Protein AF-A0A9D8FWL9-F1 (afdb_monomer)

Radius of gyration: 18.3 Å; Cα contacts (8 Å, |Δi|>4): 64; chains: 1; bounding box: 38×28×43 Å

Structure (mmCIF, N/CA/C/O backbone):
data_AF-A0A9D8FWL9-F1
#
_entry.id   AF-A0A9D8FWL9-F1
#
loop_
_atom_site.group_PDB
_atom_site.id
_atom_site.type_symbol
_atom_site.label_atom_id
_atom_site.label_alt_id
_atom_site.label_comp_id
_atom_site.label_asym_id
_atom_site.label_entity_id
_atom_site.label_seq_id
_atom_site.pdbx_PDB_ins_code
_atom_site.Cartn_x
_atom_site.Cartn_y
_atom_site.Cartn_z
_atom_site.occupancy
_atom_site.B_iso_or_equiv
_atom_site.auth_seq_id
_atom_site.auth_comp_id
_atom_site.auth_asym_id
_atom_site.auth_atom_id
_atom_site.pdbx_PDB_model_num
ATOM 1 N N . ASN A 1 1 ? -5.301 -4.221 -11.199 1.00 81.88 1 ASN A N 1
ATOM 2 C CA . ASN A 1 1 ? -4.104 -3.537 -11.727 1.00 81.88 1 ASN A CA 1
ATOM 3 C C . ASN A 1 1 ? -2.874 -4.369 -11.378 1.00 81.88 1 ASN A C 1
ATOM 5 O O . ASN A 1 1 ? -2.059 -3.956 -10.570 1.00 81.88 1 ASN A O 1
ATOM 9 N N . GLU A 1 2 ? -2.802 -5.591 -11.905 1.00 90.38 2 GLU A N 1
ATOM 10 C CA . GLU A 1 2 ? -1.798 -6.569 -11.455 1.00 90.38 2 GLU A CA 1
ATOM 11 C C . GLU A 1 2 ? -0.410 -6.233 -11.996 1.00 90.38 2 GLU A C 1
ATOM 13 O O . GLU A 1 2 ? 0.547 -6.181 -11.233 1.00 90.38 2 GLU A O 1
ATOM 18 N N . LEU A 1 3 ? -0.330 -5.903 -13.290 1.00 92.44 3 LEU A N 1
ATOM 19 C CA . LEU A 1 3 ? 0.927 -5.570 -13.956 1.00 92.44 3 LEU A CA 1
ATOM 20 C C . LEU A 1 3 ? 1.627 -4.364 -13.320 1.00 92.44 3 LEU A C 1
ATOM 22 O O . LEU A 1 3 ? 2.825 -4.426 -13.083 1.00 92.44 3 LEU A O 1
ATOM 26 N N . LEU A 1 4 ? 0.900 -3.283 -13.003 1.00 93.25 4 LEU A N 1
ATOM 27 C CA . LEU A 1 4 ? 1.517 -2.113 -12.369 1.00 93.25 4 LEU A CA 1
ATOM 28 C C . LEU A 1 4 ? 1.999 -2.425 -10.950 1.00 93.25 4 LEU A C 1
ATOM 30 O O . LEU A 1 4 ? 3.036 -1.916 -10.543 1.00 93.25 4 LEU A O 1
ATOM 34 N N . CYS A 1 5 ? 1.259 -3.242 -10.193 1.00 94.69 5 CYS A N 1
ATOM 35 C CA . CYS A 1 5 ? 1.688 -3.666 -8.862 1.00 94.69 5 CYS A CA 1
ATOM 36 C C . CYS A 1 5 ? 2.954 -4.527 -8.929 1.00 94.69 5 CYS A C 1
ATOM 38 O O . CYS A 1 5 ? 3.855 -4.304 -8.125 1.00 94.69 5 CYS A O 1
ATOM 40 N N . GLN A 1 6 ? 3.048 -5.439 -9.902 1.00 94.81 6 GLN A N 1
ATOM 41 C CA . GLN A 1 6 ? 4.257 -6.228 -10.135 1.00 94.81 6 GLN A CA 1
ATOM 42 C C . GLN A 1 6 ? 5.429 -5.332 -10.545 1.00 94.81 6 GLN A C 1
ATOM 44 O O . GLN A 1 6 ? 6.468 -5.350 -9.905 1.00 94.81 6 GLN A O 1
ATOM 49 N N . PHE A 1 7 ? 5.224 -4.442 -11.518 1.00 94.12 7 PHE A N 1
ATOM 50 C CA . PHE A 1 7 ? 6.236 -3.474 -11.943 1.00 94.12 7 PHE A CA 1
ATOM 51 C C . PHE A 1 7 ? 6.723 -2.581 -10.803 1.00 94.12 7 PHE A C 1
ATOM 53 O O . PHE A 1 7 ? 7.912 -2.306 -10.709 1.00 94.12 7 PHE A O 1
ATOM 60 N N . ALA A 1 8 ? 5.827 -2.147 -9.917 1.00 93.75 8 ALA A N 1
ATOM 61 C CA . ALA A 1 8 ? 6.208 -1.396 -8.731 1.00 93.75 8 ALA A CA 1
ATOM 62 C C . ALA A 1 8 ? 7.040 -2.252 -7.759 1.00 93.75 8 ALA A C 1
ATOM 64 O O . ALA A 1 8 ? 8.030 -1.756 -7.224 1.00 93.75 8 ALA A O 1
ATOM 65 N N . ALA A 1 9 ? 6.671 -3.520 -7.545 1.00 95.00 9 ALA A N 1
ATOM 66 C CA . ALA A 1 9 ? 7.434 -4.437 -6.698 1.00 95.00 9 ALA A CA 1
ATOM 67 C C . ALA A 1 9 ? 8.845 -4.684 -7.252 1.00 95.00 9 ALA A C 1
ATOM 69 O O . ALA A 1 9 ? 9.828 -4.571 -6.516 1.00 95.00 9 ALA A O 1
ATOM 70 N N . ASP A 1 10 ? 8.943 -4.920 -8.559 1.00 93.56 10 ASP A N 1
ATOM 71 C CA . ASP A 1 10 ? 10.195 -5.159 -9.273 1.00 93.56 10 ASP A CA 1
ATOM 72 C C . ASP A 1 10 ? 11.072 -3.901 -9.295 1.00 93.56 10 ASP A C 1
ATOM 74 O O . ASP A 1 10 ? 12.246 -3.956 -8.944 1.00 93.56 10 ASP A O 1
ATOM 78 N N . ALA A 1 11 ? 10.515 -2.738 -9.644 1.00 92.12 11 ALA A N 1
ATOM 79 C CA . ALA A 1 11 ? 11.276 -1.491 -9.719 1.00 92.12 11 ALA A CA 1
ATOM 80 C C . ALA A 1 11 ? 11.810 -1.050 -8.349 1.00 92.12 11 ALA A C 1
ATOM 82 O O . ALA A 1 11 ? 12.919 -0.532 -8.250 1.00 92.12 11 ALA A O 1
ATOM 83 N N . MET A 1 12 ? 11.025 -1.248 -7.284 1.00 91.81 12 MET A N 1
ATOM 84 C CA . MET A 1 12 ? 11.419 -0.872 -5.923 1.00 91.81 12 MET A CA 1
ATOM 85 C C . MET A 1 12 ? 12.215 -1.959 -5.196 1.00 91.81 12 MET A C 1
ATOM 87 O O . MET A 1 12 ? 12.695 -1.691 -4.095 1.00 91.81 12 MET A O 1
ATOM 91 N N . GLN A 1 13 ? 12.307 -3.171 -5.757 1.00 92.31 13 GLN A N 1
ATOM 92 C CA . GLN A 1 13 ? 12.865 -4.357 -5.096 1.00 92.31 13 GLN A CA 1
ATOM 93 C C . GLN A 1 13 ? 12.249 -4.592 -3.704 1.00 92.31 13 GLN A C 1
ATOM 95 O O . GLN A 1 13 ? 12.937 -4.899 -2.727 1.00 92.31 13 GLN A O 1
ATOM 100 N N . ARG A 1 14 ? 10.929 -4.391 -3.58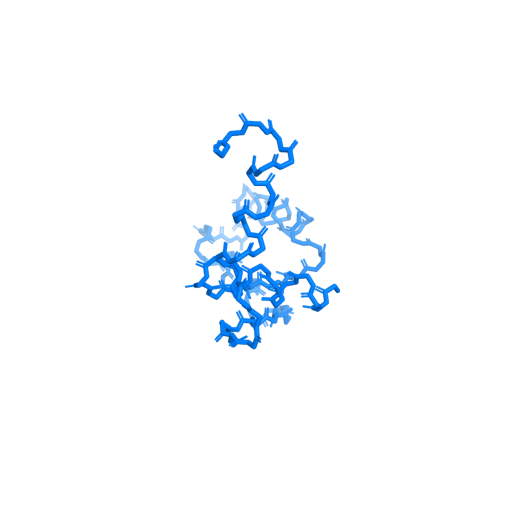6 1.00 94.62 14 ARG A N 1
ATOM 101 C CA . ARG A 1 14 ? 10.181 -4.520 -2.326 1.00 94.62 14 ARG A CA 1
ATOM 102 C C . ARG A 1 14 ? 8.804 -5.138 -2.560 1.00 94.62 14 ARG A C 1
ATOM 104 O O . ARG A 1 14 ? 8.176 -4.806 -3.561 1.00 94.62 14 ARG A O 1
ATOM 111 N N . PRO A 1 15 ? 8.280 -5.937 -1.613 1.00 95.94 15 PRO A N 1
ATOM 112 C CA . PRO A 1 15 ? 6.934 -6.478 -1.728 1.00 95.94 15 PRO A CA 1
ATOM 113 C C . PRO A 1 15 ? 5.892 -5.358 -1.809 1.00 95.94 15 PRO A C 1
ATOM 115 O O . PRO A 1 15 ? 5.898 -4.427 -0.995 1.00 95.94 15 PRO A O 1
ATOM 118 N N . VAL A 1 16 ? 4.965 -5.472 -2.757 1.00 95.94 16 VAL A N 1
ATOM 119 C CA . VAL A 1 16 ? 3.789 -4.601 -2.853 1.00 95.94 16 VAL A CA 1
ATOM 120 C C . VAL A 1 16 ? 2.576 -5.372 -2.360 1.00 95.94 16 VAL A C 1
ATOM 122 O O . VAL A 1 16 ? 2.242 -6.426 -2.888 1.00 95.94 16 VAL A O 1
ATOM 125 N N . ILE A 1 17 ? 1.884 -4.830 -1.361 1.00 94.12 17 ILE A N 1
ATOM 126 C CA . ILE A 1 17 ? 0.617 -5.380 -0.870 1.00 94.12 17 ILE A CA 1
ATOM 127 C C . ILE A 1 17 ? -0.501 -4.498 -1.417 1.00 94.12 17 ILE A C 1
ATOM 129 O O . ILE A 1 17 ? -0.600 -3.327 -1.053 1.00 94.12 17 ILE A O 1
ATOM 133 N N . ALA A 1 18 ? -1.324 -5.047 -2.307 1.00 93.19 18 ALA A N 1
ATOM 134 C CA . ALA A 1 18 ? -2.424 -4.323 -2.925 1.00 93.19 18 ALA A CA 1
ATOM 135 C C . ALA A 1 18 ? -3.779 -4.766 -2.374 1.00 93.19 18 ALA A C 1
ATOM 137 O O . ALA A 1 18 ? -4.055 -5.958 -2.200 1.00 93.19 18 ALA A O 1
ATOM 138 N N . GLY A 1 19 ? -4.649 -3.776 -2.200 1.00 88.69 19 GLY A N 1
ATOM 139 C CA . GLY A 1 19 ? -6.007 -3.948 -1.710 1.00 88.69 19 GLY A CA 1
ATOM 140 C C . GLY A 1 19 ? -6.145 -3.754 -0.193 1.00 88.69 19 GLY A C 1
ATOM 141 O O . GLY A 1 19 ? -5.157 -3.494 0.498 1.00 88.69 19 GLY A O 1
ATOM 142 N N . PRO A 1 20 ? -7.380 -3.880 0.322 1.00 89.50 20 PRO A N 1
ATOM 143 C CA . PRO A 1 20 ? -8.626 -3.988 -0.452 1.00 89.50 20 PRO A CA 1
ATOM 144 C C . PRO A 1 20 ? -8.934 -2.695 -1.226 1.00 89.50 20 PRO A C 1
ATOM 146 O O . PRO A 1 20 ? -8.393 -1.634 -0.912 1.00 89.50 20 PRO A O 1
ATOM 149 N N . ILE A 1 21 ? -9.776 -2.772 -2.261 1.00 86.50 21 ILE A N 1
ATOM 150 C CA . ILE A 1 21 ? -10.106 -1.599 -3.095 1.00 86.50 21 ILE A CA 1
ATOM 151 C C . ILE A 1 21 ? -10.798 -0.497 -2.270 1.00 86.50 21 ILE A C 1
ATOM 153 O O . ILE A 1 21 ? -10.66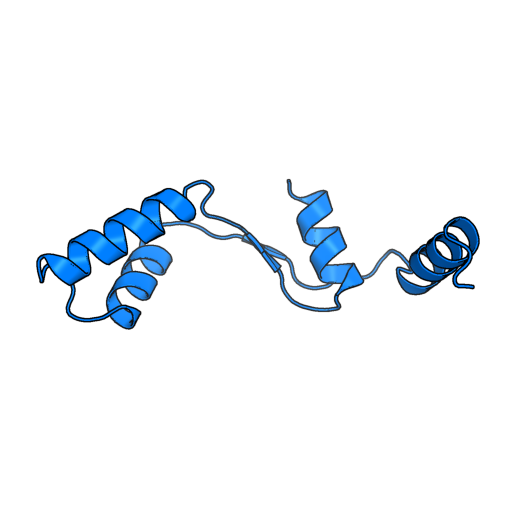9 0.687 -2.567 1.00 86.50 21 ILE A O 1
ATOM 157 N N . GLU A 1 22 ? -11.434 -0.877 -1.162 1.00 89.56 22 GLU A N 1
ATOM 158 C CA . GLU A 1 22 ? -12.106 -0.008 -0.200 1.00 89.56 22 GLU A CA 1
ATOM 159 C C . GLU A 1 22 ? -11.204 0.461 0.960 1.00 89.56 22 GLU A C 1
ATOM 161 O O . GLU A 1 22 ? -11.722 0.902 1.989 1.00 89.56 22 GLU A O 1
ATOM 166 N N . ALA A 1 23 ? -9.870 0.389 0.843 1.00 89.56 23 ALA A N 1
ATOM 167 C CA . ALA A 1 23 ? -8.935 0.721 1.931 1.00 89.56 23 ALA A CA 1
ATOM 168 C C . ALA A 1 23 ? -9.231 2.073 2.617 1.00 89.56 23 ALA A C 1
ATOM 170 O O . ALA A 1 23 ? -9.209 2.165 3.846 1.00 89.56 23 ALA A O 1
ATOM 171 N N . THR A 1 24 ? -9.584 3.107 1.846 1.00 93.19 24 THR A N 1
ATOM 172 C CA . THR A 1 24 ? -9.966 4.427 2.377 1.00 93.19 24 THR A CA 1
ATOM 173 C C . THR A 1 24 ? -11.243 4.374 3.220 1.00 93.19 24 THR A C 1
ATOM 175 O O . THR A 1 24 ? -11.290 4.936 4.314 1.00 93.19 24 THR A O 1
ATOM 178 N N . ALA A 1 25 ? -12.281 3.682 2.740 1.00 93.75 25 ALA A N 1
ATOM 179 C CA . ALA A 1 25 ? -13.543 3.550 3.466 1.00 93.75 25 ALA A CA 1
ATOM 180 C C . ALA A 1 25 ? -13.354 2.743 4.760 1.00 93.75 25 ALA A C 1
ATOM 182 O O . ALA A 1 25 ? -13.879 3.116 5.809 1.00 93.75 25 ALA A O 1
ATOM 183 N N . LEU A 1 26 ? -12.540 1.686 4.706 1.00 93.62 26 LEU A N 1
ATOM 184 C CA . LEU A 1 26 ? -12.180 0.882 5.872 1.00 93.62 26 LEU A CA 1
ATOM 185 C C . LEU A 1 26 ? -11.412 1.692 6.914 1.00 93.62 26 LEU A C 1
ATOM 187 O O . LEU A 1 26 ? -11.717 1.590 8.098 1.00 93.62 26 LEU A O 1
ATOM 191 N N . GLY A 1 27 ? -10.473 2.542 6.491 1.00 93.62 27 GLY A N 1
ATOM 192 C CA . GLY A 1 27 ? -9.774 3.460 7.390 1.00 93.62 27 GLY A CA 1
ATOM 193 C C . GLY A 1 27 ? -10.739 4.367 8.160 1.00 93.62 27 GLY A C 1
ATOM 194 O O . GLY A 1 27 ? -10.640 4.474 9.382 1.00 93.62 27 GLY A O 1
ATOM 195 N N . ASN A 1 28 ? -11.727 4.943 7.471 1.00 96.12 28 ASN A N 1
ATOM 196 C CA . ASN A 1 28 ? -12.744 5.785 8.106 1.00 96.12 28 ASN A CA 1
ATOM 197 C C . ASN A 1 28 ? -13.605 5.003 9.106 1.00 96.12 28 ASN A C 1
ATOM 199 O O . ASN A 1 28 ? -13.785 5.451 10.239 1.00 96.12 28 ASN A O 1
ATOM 203 N N . MET A 1 29 ? -14.091 3.820 8.719 1.00 94.25 29 MET A N 1
ATOM 204 C CA . MET A 1 29 ? -14.886 2.969 9.611 1.00 94.25 29 MET A CA 1
ATOM 205 C C . MET A 1 29 ? -14.089 2.529 10.843 1.00 94.25 29 MET A C 1
ATOM 207 O O . MET A 1 29 ? -14.621 2.547 11.949 1.00 94.25 29 MET A O 1
ATOM 211 N N . LEU A 1 30 ? -12.805 2.187 10.686 1.00 95.81 30 LEU A N 1
ATOM 212 C CA . LEU A 1 30 ? -11.934 1.824 11.806 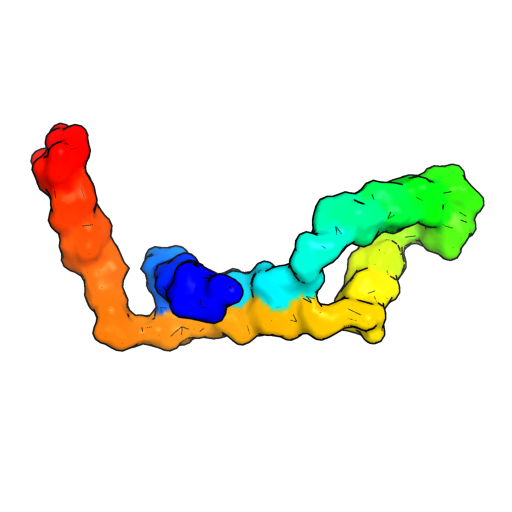1.00 95.81 30 LEU A CA 1
ATOM 213 C C . LEU A 1 30 ? -11.751 2.979 12.793 1.00 95.81 30 LEU A C 1
ATOM 215 O O . LEU A 1 30 ? -11.819 2.765 14.002 1.00 95.81 30 LEU A O 1
ATOM 219 N N . MET A 1 31 ? -11.545 4.200 12.295 1.00 96.69 31 MET A N 1
ATOM 220 C CA . MET A 1 31 ? -11.418 5.374 13.160 1.00 96.69 31 MET A CA 1
ATOM 221 C C . MET A 1 31 ? -12.717 5.669 13.916 1.00 96.69 31 MET A C 1
ATOM 223 O O . MET A 1 31 ? -12.671 5.981 15.105 1.00 96.69 31 MET A O 1
ATOM 227 N N . GLN A 1 32 ? -13.872 5.515 13.263 1.00 97.06 32 GLN A N 1
ATOM 228 C CA . GLN A 1 32 ? -15.180 5.654 13.910 1.00 97.06 32 GLN A CA 1
ATOM 229 C C . GLN A 1 32 ? -15.410 4.561 14.962 1.00 97.06 32 GLN A C 1
ATOM 231 O O . GLN A 1 32 ? -15.819 4.864 16.080 1.00 97.06 32 GLN A O 1
ATOM 236 N N . ALA A 1 33 ? -15.085 3.306 14.648 1.00 96.56 33 ALA A N 1
ATOM 237 C CA . ALA A 1 33 ? -15.192 2.190 15.583 1.00 96.56 33 ALA A CA 1
ATOM 238 C C . ALA A 1 33 ? -14.2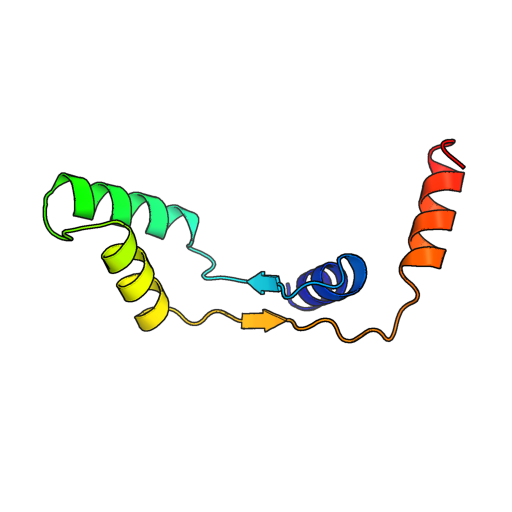97 2.383 16.817 1.00 96.56 33 ALA A C 1
ATOM 240 O O . ALA A 1 33 ? -14.714 2.066 17.929 1.00 96.56 33 ALA A O 1
ATOM 241 N N . LEU A 1 34 ? -13.092 2.935 16.637 1.00 96.94 34 LEU A N 1
ATOM 242 C CA . LEU A 1 34 ? -12.200 3.285 17.741 1.00 96.94 34 LEU A CA 1
ATOM 243 C C . LEU A 1 34 ? -12.793 4.405 18.606 1.00 96.94 34 LEU A C 1
ATOM 245 O O . LEU A 1 34 ? -12.822 4.282 19.826 1.00 96.94 34 LEU A O 1
ATOM 249 N N . ALA A 1 35 ? -13.301 5.475 17.987 1.00 97.44 35 ALA A N 1
ATOM 250 C CA . ALA A 1 35 ? -13.895 6.607 18.701 1.00 97.44 35 ALA A CA 1
ATOM 251 C C . ALA A 1 35 ? -15.152 6.218 19.501 1.00 97.44 35 ALA A C 1
ATOM 253 O O . ALA A 1 35 ? -15.398 6.766 20.572 1.00 97.44 35 ALA A O 1
ATOM 254 N N . LEU A 1 36 ? -15.925 5.254 18.996 1.00 97.88 36 LEU A N 1
ATOM 255 C CA . LEU A 1 36 ? -17.118 4.710 19.653 1.00 97.88 36 LEU A CA 1
ATOM 256 C C . LEU A 1 36 ? -16.804 3.590 20.662 1.00 97.88 36 LEU A C 1
ATOM 258 O O . LEU A 1 36 ? -17.717 3.065 21.295 1.00 97.88 36 LEU A O 1
ATOM 262 N N . GLY A 1 37 ? -15.533 3.203 20.817 1.00 96.38 37 GLY A N 1
ATOM 263 C CA . GLY A 1 37 ? -15.112 2.145 21.740 1.00 96.38 37 GLY A CA 1
ATOM 264 C C . GLY A 1 37 ? -15.466 0.722 21.291 1.00 96.38 37 GLY A C 1
ATOM 265 O O . GLY A 1 37 ? -15.382 -0.207 22.090 1.00 96.38 37 GLY A O 1
ATOM 266 N N . HIS A 1 38 ? -15.846 0.521 20.025 1.00 96.38 38 HIS A N 1
ATOM 267 C CA . HIS A 1 38 ? -16.121 -0.806 19.458 1.00 96.38 38 HIS A CA 1
ATOM 268 C C . HIS A 1 38 ? -14.847 -1.636 19.236 1.00 96.38 38 HIS A C 1
ATOM 270 O O . HIS A 1 38 ? -14.904 -2.864 19.230 1.00 96.38 38 HIS A O 1
ATOM 276 N N . ILE A 1 39 ? -13.700 -0.974 19.069 1.00 96.38 39 ILE A N 1
ATOM 277 C CA . ILE A 1 39 ? -12.371 -1.595 19.077 1.00 96.38 39 ILE A CA 1
ATOM 278 C C . ILE A 1 39 ? -11.473 -0.854 20.068 1.00 96.38 39 ILE A C 1
ATOM 280 O O . ILE A 1 39 ? -11.543 0.364 20.193 1.00 96.38 39 ILE A O 1
ATOM 284 N N . GLY A 1 40 ? -10.612 -1.588 20.767 1.00 96.12 40 GLY A N 1
ATOM 285 C CA . GLY A 1 40 ? -9.732 -1.057 21.807 1.00 96.12 40 GLY A CA 1
ATOM 286 C C . GLY A 1 40 ? -8.417 -0.474 21.289 1.00 96.12 40 GLY A C 1
ATOM 287 O O . GLY A 1 40 ? -7.700 0.174 22.046 1.00 96.12 40 GLY A O 1
ATOM 288 N N . SER A 1 41 ? -8.053 -0.706 20.022 1.00 97.00 41 SER A N 1
ATOM 289 C CA . SER A 1 41 ? -6.845 -0.119 19.428 1.00 97.00 41 SER A CA 1
ATOM 290 C C . SER A 1 41 ? -6.830 -0.165 17.899 1.00 97.00 41 SER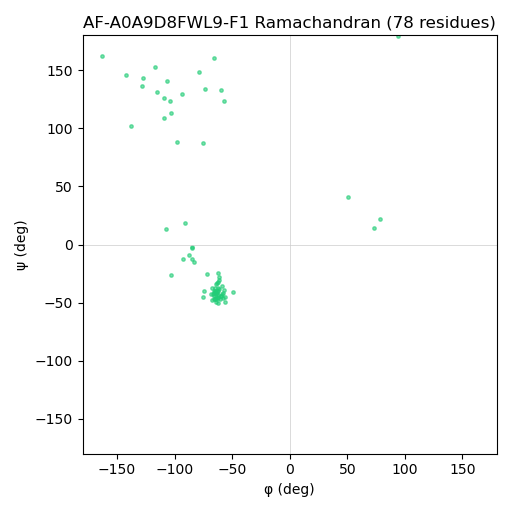 A C 1
ATOM 292 O O . SER A 1 41 ? -7.489 -0.994 17.269 1.00 97.00 41 SER A O 1
ATOM 294 N N . LEU A 1 42 ? -5.968 0.658 17.290 1.00 94.88 42 LEU A N 1
ATOM 295 C CA . LEU A 1 42 ? -5.655 0.565 15.857 1.00 94.88 42 LEU A CA 1
ATOM 296 C C . LEU A 1 42 ? -5.027 -0.780 15.473 1.00 94.88 42 LEU A C 1
ATOM 298 O O . LEU A 1 42 ? -5.201 -1.234 14.345 1.00 94.88 42 LEU A O 1
ATOM 302 N N . SER A 1 43 ? -4.288 -1.417 16.389 1.00 96.12 43 SER A N 1
ATOM 303 C CA . SER A 1 43 ? -3.709 -2.743 16.151 1.00 96.12 43 SER A CA 1
ATOM 304 C C . SER A 1 43 ? -4.808 -3.778 15.924 1.00 96.12 43 SER A C 1
ATOM 306 O O . SER A 1 43 ? -4.808 -4.456 14.897 1.00 96.12 43 SER A O 1
ATOM 308 N N . GLN A 1 44 ? -5.786 -3.806 16.834 1.00 95.62 44 GLN A N 1
ATOM 309 C CA . GLN A 1 44 ? -6.965 -4.661 16.733 1.00 95.62 44 GLN A CA 1
ATOM 310 C C . GLN A 1 44 ? -7.761 -4.356 15.458 1.00 95.62 44 GLN A C 1
ATOM 312 O O . GLN A 1 44 ? -8.130 -5.271 14.732 1.00 95.62 44 GLN A O 1
ATOM 317 N N . GLY A 1 45 ? -7.962 -3.074 15.132 1.00 94.19 45 GLY A N 1
ATOM 318 C CA . GLY A 1 45 ? -8.630 -2.669 13.893 1.00 94.19 45 GLY A CA 1
ATOM 319 C C . GLY A 1 45 ? -7.945 -3.194 12.626 1.00 94.19 45 GLY A C 1
ATOM 320 O O . GLY A 1 45 ? -8.597 -3.751 11.745 1.00 94.19 45 GLY A O 1
ATOM 321 N N . ARG A 1 46 ? -6.612 -3.085 12.543 1.00 92.31 46 ARG A N 1
ATOM 322 C CA . ARG A 1 46 ? -5.841 -3.634 11.413 1.00 92.31 46 ARG A CA 1
ATOM 323 C C . ARG A 1 46 ? -5.923 -5.157 11.329 1.00 92.31 46 ARG A C 1
ATOM 325 O O . ARG A 1 46 ? -5.897 -5.697 10.228 1.00 92.31 46 ARG A O 1
ATOM 332 N N . GLU A 1 47 ? -5.996 -5.846 12.462 1.00 93.38 47 GLU A N 1
ATOM 333 C CA . GLU A 1 47 ? -6.151 -7.302 12.503 1.00 93.38 47 GLU A CA 1
ATOM 334 C C . GLU A 1 47 ? -7.526 -7.749 12.009 1.00 93.38 47 GLU A C 1
ATOM 336 O O . GLU A 1 47 ? -7.604 -8.652 11.180 1.00 93.38 47 GLU A O 1
ATOM 341 N N . VAL A 1 48 ? -8.591 -7.047 12.409 1.00 92.50 48 VAL A N 1
ATOM 342 C CA . VA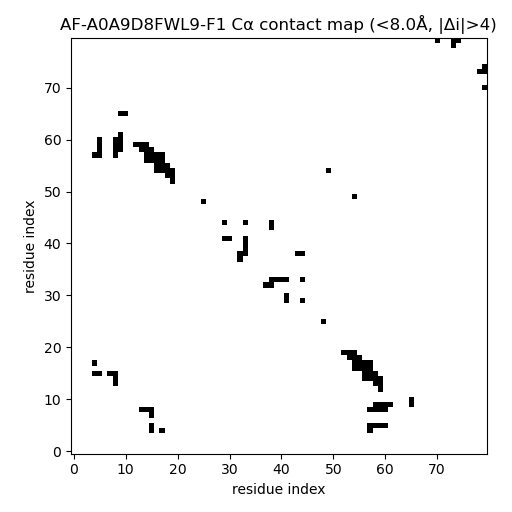L A 1 48 ? -9.937 -7.264 11.861 1.00 92.50 48 VAL A CA 1
ATOM 343 C C . VAL A 1 48 ? -9.925 -7.116 10.341 1.00 92.50 48 VAL A C 1
ATOM 345 O O . VAL A 1 48 ? -10.391 -8.015 9.645 1.00 92.50 48 VAL A O 1
ATOM 348 N N . VAL A 1 49 ? -9.340 -6.038 9.806 1.00 91.56 49 VAL A N 1
ATOM 349 C CA . VAL A 1 49 ? -9.252 -5.834 8.348 1.00 91.56 49 VAL A CA 1
ATOM 350 C C . VAL A 1 49 ? -8.468 -6.954 7.661 1.00 91.56 49 VAL A C 1
ATOM 352 O O . VAL A 1 49 ? -8.962 -7.504 6.681 1.00 91.56 49 VAL A O 1
ATOM 355 N N . ARG A 1 50 ? -7.296 -7.345 8.184 1.00 89.69 50 ARG A N 1
ATOM 356 C CA . ARG A 1 50 ? -6.500 -8.453 7.620 1.00 89.69 50 ARG A CA 1
ATOM 357 C C . ARG A 1 50 ? -7.260 -9.779 7.582 1.00 89.69 50 ARG A C 1
ATOM 359 O O . ARG A 1 50 ? -7.085 -10.539 6.640 1.00 89.69 50 ARG A O 1
ATOM 366 N N . ASN A 1 51 ? -8.096 -10.043 8.583 1.00 92.12 51 ASN A N 1
ATOM 367 C CA . ASN A 1 51 ? -8.884 -11.273 8.659 1.00 92.12 51 ASN A CA 1
ATOM 368 C C . ASN A 1 51 ? -10.184 -11.213 7.841 1.00 92.12 51 ASN A C 1
ATOM 370 O O . ASN A 1 51 ? -10.804 -12.248 7.617 1.00 92.12 51 ASN A O 1
ATOM 374 N N . SER A 1 52 ? -10.611 -10.020 7.415 1.00 92.88 52 SER A N 1
ATOM 375 C CA . SER A 1 52 ? -11.898 -9.811 6.734 1.00 92.88 52 SER A CA 1
ATOM 376 C C . SER A 1 52 ? -11.765 -9.625 5.222 1.00 92.88 52 SER A C 1
ATOM 378 O O . SER A 1 52 ? -12.712 -9.908 4.492 1.00 92.88 52 SER A O 1
ATOM 380 N N . PHE A 1 53 ? -10.614 -9.151 4.740 1.00 90.81 53 PHE A N 1
ATOM 381 C CA . PHE A 1 53 ? -10.409 -8.809 3.334 1.00 90.81 53 PHE A CA 1
ATOM 382 C C . PHE A 1 53 ? -9.164 -9.484 2.777 1.00 90.81 53 PHE A C 1
ATOM 384 O O . PHE A 1 53 ? -8.101 -9.474 3.397 1.00 90.81 53 PHE A O 1
ATOM 391 N N . GLN A 1 54 ? -9.282 -10.022 1.565 1.00 89.25 54 GLN A N 1
ATOM 392 C CA . GLN A 1 54 ? -8.124 -10.520 0.842 1.00 89.25 54 GLN A CA 1
ATOM 393 C C . GLN A 1 54 ? -7.292 -9.349 0.322 1.00 89.25 54 GLN A C 1
ATOM 395 O O . GLN A 1 54 ? -7.808 -8.402 -0.275 1.00 89.25 54 GLN A O 1
ATOM 400 N N . VAL A 1 55 ? -5.986 -9.454 0.526 1.00 91.25 55 VAL A N 1
ATOM 401 C CA . VAL A 1 55 ? -4.980 -8.606 -0.107 1.00 91.25 55 VAL A CA 1
ATOM 402 C C . VAL A 1 55 ? -4.093 -9.484 -0.970 1.00 91.25 55 VAL A C 1
ATOM 404 O O . VAL A 1 55 ? -3.929 -10.674 -0.695 1.00 91.25 55 VAL A O 1
ATOM 407 N N . ARG A 1 56 ? -3.521 -8.903 -2.021 1.00 93.19 56 ARG A N 1
ATOM 408 C CA . ARG A 1 56 ? -2.565 -9.604 -2.875 1.00 93.19 56 ARG A CA 1
ATOM 409 C C . ARG A 1 56 ? -1.174 -9.044 -2.647 1.00 93.19 56 ARG A C 1
ATOM 411 O O . ARG A 1 56 ? -0.976 -7.837 -2.771 1.00 93.19 56 ARG A O 1
ATOM 418 N N . THR A 1 57 ? -0.237 -9.930 -2.339 1.00 95.50 57 THR A N 1
ATOM 419 C CA . THR A 1 57 ? 1.185 -9.602 -2.264 1.00 95.50 57 THR A CA 1
ATOM 420 C C . THR A 1 57 ? 1.834 -9.899 -3.610 1.00 95.50 57 THR A C 1
ATOM 422 O O . THR A 1 57 ? 1.641 -10.981 -4.163 1.00 95.50 57 THR A O 1
ATOM 425 N N . TYR A 1 58 ? 2.575 -8.928 -4.128 1.00 95.81 58 TYR A N 1
ATOM 426 C CA . TYR A 1 58 ? 3.435 -9.044 -5.298 1.00 95.81 58 TYR A CA 1
ATOM 427 C C . TYR A 1 58 ? 4.867 -8.993 -4.781 1.00 95.81 58 TYR A C 1
ATOM 429 O O . TYR A 1 58 ? 5.304 -7.956 -4.275 1.00 95.81 58 TYR A O 1
ATOM 437 N N . GLU A 1 59 ? 5.549 -10.131 -4.824 1.00 96.50 59 GLU A N 1
ATOM 438 C CA . GLU A 1 59 ? 6.974 -10.207 -4.511 1.00 96.50 59 GLU A CA 1
ATOM 439 C C . GLU A 1 59 ? 7.780 -9.725 -5.721 1.00 96.50 59 GLU A C 1
ATOM 441 O O . GLU A 1 59 ? 7.321 -9.928 -6.849 1.00 96.50 59 GLU A O 1
ATOM 446 N N . PRO A 1 60 ? 8.957 -9.105 -5.521 1.00 94.12 60 PRO A N 1
ATOM 447 C CA . PRO A 1 60 ? 9.849 -8.788 -6.625 1.00 94.12 60 PRO A CA 1
ATOM 448 C C . PRO A 1 60 ? 10.196 -10.060 -7.398 1.00 94.12 60 PRO A C 1
ATOM 450 O O . PRO A 1 60 ? 10.714 -11.025 -6.835 1.00 94.12 60 PRO A O 1
ATOM 453 N N . ASP A 1 61 ? 9.918 -10.042 -8.690 1.00 88.31 61 ASP A N 1
ATOM 454 C CA . ASP A 1 61 ? 10.234 -11.106 -9.629 1.00 88.31 61 ASP A CA 1
ATOM 455 C C . ASP A 1 61 ? 10.750 -10.378 -10.861 1.00 88.31 61 ASP A C 1
ATOM 457 O O . ASP A 1 61 ? 9.963 -9.734 -11.539 1.00 88.31 61 ASP A O 1
ATOM 461 N N . SER A 1 62 ? 12.072 -10.336 -11.071 1.00 72.06 62 SER A N 1
ATOM 462 C CA . SER A 1 62 ? 12.721 -9.373 -11.981 1.00 72.06 62 SER A CA 1
ATOM 463 C C . SER A 1 62 ? 13.032 -9.943 -13.380 1.00 72.06 62 SER A C 1
ATOM 465 O O . SER A 1 62 ? 14.162 -10.376 -13.616 1.00 72.06 62 SER A O 1
ATOM 467 N N . PRO A 1 63 ? 12.109 -9.870 -14.363 1.00 66.69 63 PRO A N 1
ATOM 468 C CA . PRO A 1 63 ? 12.402 -10.130 -15.770 1.00 66.69 63 PRO A CA 1
ATOM 469 C C . PRO A 1 63 ? 12.772 -8.866 -16.570 1.00 66.69 63 PRO A C 1
ATOM 471 O O . PRO A 1 63 ? 13.249 -8.992 -17.696 1.00 66.69 63 PRO A O 1
ATOM 474 N N . VAL A 1 64 ? 12.557 -7.652 -16.040 1.00 68.62 64 VAL A N 1
ATOM 475 C CA . VAL A 1 64 ? 12.809 -6.375 -16.745 1.00 68.62 64 VAL A CA 1
ATOM 476 C C . VAL A 1 64 ? 13.931 -5.583 -16.053 1.00 68.62 64 VAL A C 1
ATOM 478 O O . VAL A 1 64 ? 13.854 -5.384 -14.839 1.00 68.62 64 VAL A O 1
ATOM 481 N N . PRO A 1 65 ? 14.946 -5.077 -16.786 1.00 80.88 65 PRO A N 1
ATOM 482 C CA . PRO A 1 65 ? 16.011 -4.256 -16.212 1.00 80.88 65 PRO A CA 1
ATOM 483 C C . PRO A 1 65 ? 15.506 -2.832 -15.926 1.00 80.88 65 PRO A C 1
ATOM 485 O O . PRO A 1 65 ? 15.605 -1.923 -16.753 1.00 80.88 65 PRO A O 1
ATOM 488 N N . TRP A 1 66 ? 14.926 -2.632 -14.740 1.00 88.19 66 TRP A N 1
ATOM 489 C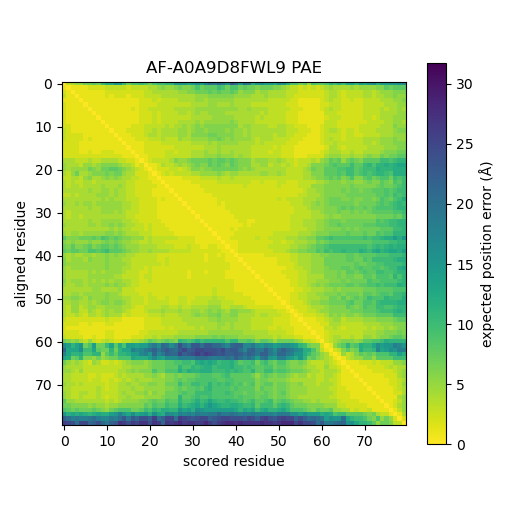 CA . TRP A 1 66 ? 14.399 -1.334 -14.297 1.00 88.19 66 TRP A CA 1
ATOM 490 C C . TRP A 1 66 ? 15.463 -0.236 -14.211 1.00 88.19 66 TRP A C 1
ATOM 492 O O . TRP A 1 66 ? 15.138 0.930 -14.424 1.00 88.19 66 TRP A O 1
ATOM 502 N N . GLU A 1 67 ? 16.725 -0.598 -13.976 1.00 85.31 67 GLU A N 1
ATOM 503 C CA . GLU A 1 67 ? 17.861 0.332 -13.998 1.00 85.31 67 GLU A CA 1
ATOM 504 C C . GLU A 1 67 ? 18.058 0.957 -15.389 1.00 85.31 67 GLU A C 1
ATOM 506 O O . GLU A 1 67 ? 18.142 2.181 -15.507 1.00 85.31 67 GLU A O 1
ATOM 511 N N . ASP A 1 68 ? 18.019 0.151 -16.455 1.00 89.12 68 ASP A N 1
ATOM 512 C CA . ASP A 1 68 ? 18.133 0.637 -17.837 1.00 89.12 68 ASP A CA 1
ATOM 513 C 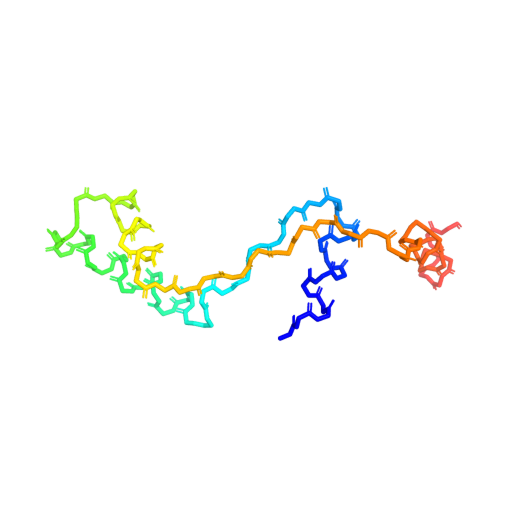C . ASP A 1 68 ? 16.952 1.542 -18.213 1.00 89.12 68 ASP A C 1
ATOM 515 O O . ASP A 1 68 ? 17.108 2.586 -18.856 1.00 89.12 68 ASP A O 1
ATOM 519 N N . ALA A 1 69 ? 15.741 1.150 -17.802 1.00 89.38 69 ALA A N 1
ATOM 520 C CA . ALA A 1 69 ? 14.538 1.946 -18.017 1.00 89.38 69 ALA A CA 1
ATOM 521 C C . ALA A 1 69 ? 14.618 3.298 -17.288 1.00 89.38 69 ALA A C 1
ATOM 523 O O . ALA A 1 69 ? 14.241 4.325 -17.859 1.00 89.38 69 ALA A O 1
ATOM 524 N N . TYR A 1 70 ? 15.148 3.310 -16.064 1.00 89.38 70 TYR A N 1
ATOM 525 C CA . TYR A 1 70 ? 15.359 4.525 -15.285 1.00 89.38 70 TYR A CA 1
ATOM 526 C C . TYR A 1 70 ? 16.424 5.432 -15.913 1.00 89.38 70 TYR A C 1
ATOM 528 O O . TYR A 1 70 ? 16.190 6.630 -16.063 1.00 89.38 70 TYR A O 1
ATOM 536 N N . GLY A 1 71 ? 17.538 4.873 -16.396 1.00 91.31 71 GLY A N 1
ATOM 537 C CA . GLY A 1 71 ? 18.557 5.632 -17.129 1.00 91.31 71 GLY A CA 1
ATOM 538 C C . GLY A 1 71 ? 18.000 6.314 -18.384 1.00 91.31 71 GLY A C 1
ATOM 539 O O . GLY A 1 71 ? 18.245 7.498 -18.621 1.00 91.31 71 GLY A O 1
ATOM 540 N N . ARG A 1 72 ? 17.159 5.612 -19.159 1.00 92.81 72 ARG A N 1
ATOM 541 C CA . ARG A 1 72 ? 16.445 6.209 -20.304 1.00 92.81 72 ARG A CA 1
ATOM 542 C C . ARG A 1 72 ? 15.503 7.338 -19.888 1.00 92.81 72 ARG A C 1
ATOM 544 O O . ARG A 1 72 ? 15.371 8.309 -20.628 1.00 92.81 72 ARG A O 1
ATOM 551 N N . TYR A 1 73 ? 14.834 7.203 -18.745 1.00 92.44 73 TYR A N 1
ATOM 552 C CA . TYR A 1 73 ? 13.957 8.243 -18.213 1.00 92.44 73 TYR A CA 1
ATOM 553 C C . TYR A 1 73 ? 14.744 9.507 -17.840 1.00 92.44 73 TYR A C 1
ATOM 555 O O . TYR A 1 73 ? 14.365 10.591 -18.282 1.00 92.44 73 TYR A O 1
ATOM 563 N N . LEU A 1 74 ? 15.874 9.371 -17.135 1.00 95.00 74 LEU A N 1
ATOM 564 C CA . LEU A 1 74 ? 16.751 10.496 -16.775 1.00 9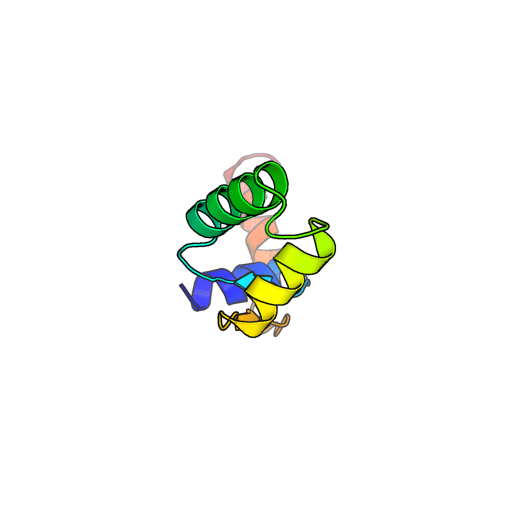5.00 74 LEU A CA 1
ATOM 565 C C . LEU A 1 74 ? 17.257 11.264 -18.005 1.00 95.00 74 LEU A C 1
ATOM 567 O O . LEU A 1 74 ? 17.221 12.495 -18.023 1.00 95.00 74 LEU A O 1
ATOM 571 N N . ALA A 1 75 ? 17.631 10.546 -19.068 1.00 94.69 75 ALA A N 1
ATOM 572 C CA . ALA A 1 75 ? 18.046 11.153 -20.332 1.00 94.69 75 ALA A CA 1
ATOM 573 C C . ALA A 1 75 ? 16.932 11.986 -21.001 1.00 94.69 75 ALA A C 1
ATOM 575 O O . ALA A 1 75 ? 17.219 12.985 -21.656 1.00 94.69 75 ALA A O 1
ATOM 576 N N . ILE A 1 76 ? 15.661 11.599 -20.837 1.00 95.56 76 ILE A N 1
ATOM 577 C CA . ILE A 1 76 ? 14.512 12.338 -21.388 1.00 95.56 76 ILE A CA 1
ATOM 578 C C . ILE A 1 76 ? 14.241 13.614 -20.586 1.00 95.56 76 ILE A C 1
ATOM 580 O O . ILE A 1 76 ? 13.919 14.644 -21.177 1.00 95.56 76 ILE A O 1
ATOM 584 N N . ILE A 1 77 ? 14.352 13.552 -19.256 1.00 95.69 77 ILE A N 1
ATOM 585 C CA . ILE A 1 77 ? 14.047 14.696 -18.382 1.00 95.69 77 ILE A CA 1
ATOM 586 C C . ILE A 1 77 ? 15.226 15.667 -18.205 1.00 95.69 77 ILE A C 1
ATOM 588 O O . ILE A 1 77 ? 15.059 16.709 -17.579 1.00 95.69 77 ILE A O 1
ATOM 592 N N . GLY A 1 78 ? 16.390 15.365 -18.791 1.00 85.38 78 GLY A N 1
ATOM 593 C CA . GLY A 1 78 ? 17.577 16.226 -18.744 1.00 85.38 78 GLY A CA 1
ATOM 594 C C . GLY A 1 78 ? 18.348 16.157 -17.423 1.00 85.38 78 GLY A C 1
ATOM 595 O O . GLY A 1 78 ? 19.087 17.085 -17.110 1.00 85.38 78 GLY A O 1
ATOM 596 N N . GLU A 1 79 ? 18.175 15.076 -16.660 1.00 74.94 79 GLU A N 1
ATOM 597 C CA . GLU A 1 79 ? 18.875 14.811 -15.390 1.00 74.94 79 GLU A CA 1
ATOM 598 C C . GLU A 1 79 ? 19.939 13.699 -15.522 1.00 74.94 79 GLU A C 1
ATOM 600 O O . GLU A 1 79 ? 20.403 13.159 -14.517 1.00 74.94 79 GLU A O 1
ATOM 605 N N . GLY A 1 80 ? 20.294 13.326 -16.759 1.00 58.50 80 GLY A N 1
ATOM 606 C CA . GLY A 1 80 ? 21.281 12.288 -17.093 1.00 58.50 80 GLY A CA 1
ATOM 607 C C . GLY A 1 80 ? 22.631 12.832 -17.538 1.00 58.50 80 GLY A C 1
ATOM 608 O O . GLY A 1 80 ? 22.661 13.930 -18.138 1.00 58.50 80 GLY A O 1
#

Secondary structure (DSSP, 8-state):
-HHHHHHHHHHHTS-EEE--TTHHHHHHHHHHHHHTTSSS-HHHHHHHHHHHS--EEE-----S-HHHHHHHHHHHHT--

pLDDT: mean 91.36, std 7.01, range [58.5, 97.88]

Nearest PDB structures (foldseek):
  2cgk-assembly1_A  TM=8.120E-01  e=1.392E-03  Escherichia coli BL21(DE3)
  4c23-assembly2_B  TM=8.350E-01  e=9.428E-03  Streptococcus pneumoniae TIGR4
  5gn5-assembly2_C  TM=8.903E-01  e=3.011E-02  Trypanosoma brucei gambiense

Mean predicted aligned error: 5.33 Å

Foldseek 3Di:
DVVVLQVVQQLVQHKRKDDDPCVVVLVVVLVVCCVVVVDVDPVRSVVCVPVPDDIDIHHHDDPDDSVVVVVVVCVVVVND

Solvent-accessible surface area (backbone atoms only — not comparable to full-atom values): 4720 Å² total; per-residue (Å²): 117,65,68,62,43,38,50,49,3,36,66,66,69,37,72,34,75,45,64,48,94,55,48,70,60,49,52,54,51,44,53,51,33,42,76,71,63,76,36,95,42,72,68,57,43,54,50,52,49,62,77,71,47,76,63,48,76,27,65,54,67,80,89,65,69,50,66,63,54,47,54,56,48,30,56,72,76,70,76,100

Sequence (80 aa):
NELLCQFAADAMQRPVIAGPIEATALGNMLMQALALGHIGSLSQGREVVRNSFQVRTYEPDSPVPWEDAYGRYLAIIGEG